Protein AF-A0AAV3ZV52-F1 (afdb_monomer)

pLDDT: mean 74.87, std 10.49, range [45.12, 91.81]

Secondary structure (DSSP, 8-state):
-HHHHHHHHHHHHHHHHHHHHH---HHHHHHHHHHHHHSPPTTSPPHHHHHHHHHHHHHHTT---HHHHHHHHHTT-

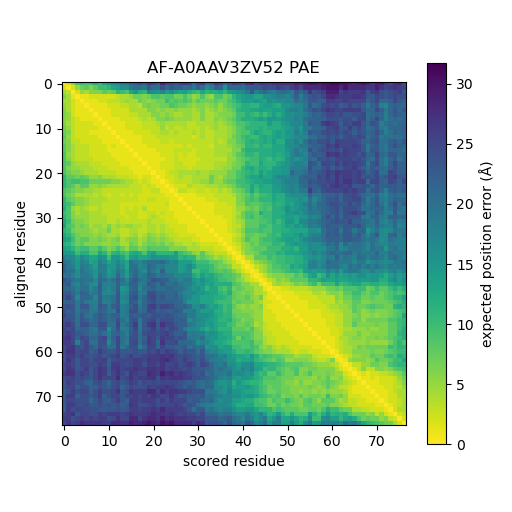Nearest PDB structures (foldseek):
  8xje-assembly1_A  TM=3.041E-01  e=7.512E+00  Campylobacter jejuni

Structure (mmCIF, N/CA/C/O backbone):
data_AF-A0AAV3ZV52-F1
#
_entry.id   AF-A0AAV3ZV52-F1
#
loop_
_atom_site.group_PDB
_atom_site.id
_atom_site.type_symbol
_atom_site.label_atom_id
_atom_site.label_alt_id
_atom_site.label_comp_id
_atom_site.label_asym_id
_atom_site.label_entity_id
_atom_site.label_seq_id
_atom_site.pdbx_PDB_ins_code
_atom_site.Cartn_x
_atom_site.Cartn_y
_atom_site.Cartn_z
_atom_site.occupancy
_atom_site.B_iso_or_equiv
_atom_site.auth_seq_id
_atom_site.auth_comp_id
_atom_site.auth_asym_id
_atom_site.auth_atom_id
_atom_site.pdbx_PDB_model_num
ATOM 1 N N . MET A 1 1 ? -16.663 15.247 -5.500 1.00 46.09 1 MET A N 1
ATOM 2 C CA . MET A 1 1 ? -16.101 15.400 -4.136 1.00 46.09 1 MET A CA 1
ATOM 3 C C . MET A 1 1 ? -16.776 14.510 -3.082 1.00 46.09 1 MET A C 1
ATOM 5 O O . MET A 1 1 ? -16.134 14.238 -2.083 1.00 46.09 1 MET A O 1
ATOM 9 N N . SER A 1 2 ? -17.991 13.976 -3.290 1.00 54.38 2 SER A N 1
ATOM 10 C CA . SER A 1 2 ? -18.701 13.139 -2.294 1.00 54.38 2 SER A CA 1
ATOM 11 C C . SER A 1 2 ? -18.067 11.769 -1.995 1.00 54.38 2 SER A C 1
ATOM 13 O O . SER A 1 2 ? -18.299 11.206 -0.928 1.00 54.38 2 SER A O 1
ATOM 15 N N . THR A 1 3 ? -17.259 11.223 -2.905 1.00 71.31 3 THR A N 1
ATOM 16 C CA . THR A 1 3 ? -16.648 9.891 -2.769 1.00 71.31 3 THR A CA 1
ATOM 17 C C . THR A 1 3 ? -15.537 9.838 -1.722 1.00 71.31 3 THR A C 1
ATOM 19 O O . THR A 1 3 ? -15.414 8.837 -1.021 1.00 71.31 3 THR A O 1
ATOM 22 N N . PHE A 1 4 ? -14.756 10.910 -1.566 1.00 68.00 4 PHE A N 1
ATOM 23 C CA . PHE A 1 4 ? -13.665 10.957 -0.588 1.00 68.00 4 PHE A CA 1
ATOM 24 C C . PHE A 1 4 ? -14.196 10.993 0.853 1.00 68.00 4 PHE A C 1
ATOM 26 O O . PHE A 1 4 ? -13.791 10.182 1.684 1.00 68.00 4 PHE A O 1
ATOM 33 N N . ASP A 1 5 ? -15.190 11.841 1.125 1.00 73.38 5 ASP A N 1
ATOM 34 C CA . ASP A 1 5 ? -15.806 11.942 2.453 1.00 73.38 5 ASP A CA 1
ATOM 35 C C . ASP A 1 5 ? -16.514 10.648 2.867 1.00 73.38 5 ASP A C 1
ATOM 37 O O . ASP A 1 5 ? -16.477 10.248 4.033 1.00 73.38 5 ASP A O 1
ATOM 41 N N . GLN A 1 6 ? -17.134 9.951 1.912 1.00 75.69 6 GLN A N 1
ATOM 42 C CA . GLN A 1 6 ? -17.739 8.642 2.158 1.00 75.69 6 GLN A CA 1
ATOM 43 C C . GLN A 1 6 ? -16.688 7.573 2.493 1.00 75.69 6 GLN A C 1
ATOM 45 O O . GLN A 1 6 ? -16.913 6.752 3.386 1.00 75.69 6 GLN A O 1
ATOM 50 N N . LEU A 1 7 ? -15.526 7.599 1.835 1.00 73.88 7 LEU A N 1
ATOM 51 C CA . LEU A 1 7 ? -14.411 6.695 2.132 1.00 73.88 7 LEU A CA 1
ATOM 52 C C . LEU A 1 7 ? -13.798 6.967 3.512 1.00 73.88 7 LEU A C 1
ATOM 54 O O . LEU A 1 7 ? -13.507 6.017 4.246 1.00 73.88 7 LEU A O 1
ATOM 58 N N . CYS A 1 8 ? -13.661 8.239 3.893 1.00 76.75 8 CYS A N 1
ATOM 59 C CA . CYS A 1 8 ? -13.219 8.642 5.228 1.00 76.75 8 CYS A CA 1
ATOM 60 C C . CYS A 1 8 ? -14.200 8.167 6.308 1.00 76.75 8 CYS A C 1
ATOM 62 O O . CYS A 1 8 ? -13.783 7.561 7.294 1.00 76.75 8 CYS A O 1
ATOM 64 N N . LYS A 1 9 ? -15.512 8.347 6.096 1.00 84.69 9 LYS A N 1
ATOM 65 C CA . LYS A 1 9 ? -16.550 7.867 7.025 1.00 84.69 9 LYS A CA 1
ATOM 66 C C . LYS A 1 9 ? -16.526 6.348 7.201 1.00 84.69 9 LYS A C 1
ATOM 68 O O . LYS A 1 9 ? -16.575 5.877 8.334 1.00 84.69 9 LYS A O 1
ATOM 73 N N . ARG A 1 10 ? -16.410 5.579 6.109 1.00 81.88 10 ARG A N 1
ATOM 74 C CA . ARG A 1 10 ? -16.334 4.106 6.177 1.00 81.88 10 ARG A CA 1
ATOM 75 C C . ARG A 1 10 ? -15.071 3.630 6.882 1.00 81.88 10 ARG A C 1
ATOM 77 O O . ARG A 1 10 ? -15.162 2.743 7.722 1.00 81.88 10 ARG A O 1
ATOM 84 N N . SER A 1 11 ? -13.924 4.236 6.574 1.00 81.50 11 SER A N 1
ATOM 85 C CA . SER A 1 11 ? -12.659 3.872 7.221 1.00 81.50 11 SER A CA 1
ATOM 86 C C . SER A 1 11 ? -12.729 4.151 8.721 1.00 81.50 11 SER A C 1
ATOM 88 O O . SER A 1 11 ? -12.479 3.251 9.506 1.00 81.50 11 SER A O 1
ATOM 90 N N . ASN A 1 12 ? -13.199 5.334 9.130 1.00 85.69 12 ASN A N 1
ATOM 91 C CA . ASN A 1 12 ? -13.324 5.689 10.547 1.00 85.69 12 ASN A CA 1
ATOM 92 C C . ASN A 1 12 ? -14.293 4.784 11.318 1.00 85.69 12 ASN A C 1
ATOM 94 O O . ASN A 1 12 ? -14.008 4.440 12.464 1.00 85.69 12 ASN A O 1
ATOM 98 N N . ALA A 1 13 ? -15.412 4.387 10.705 1.00 87.69 13 ALA A N 1
ATOM 99 C CA . ALA A 1 13 ? -16.354 3.452 11.318 1.00 87.69 13 ALA A CA 1
ATOM 100 C C . ALA A 1 13 ? -15.721 2.069 11.542 1.00 87.69 13 ALA A C 1
ATOM 102 O O . ALA A 1 13 ? -15.887 1.480 12.607 1.00 87.69 13 ALA A O 1
ATOM 103 N N . LEU A 1 14 ? -14.953 1.584 10.563 1.00 85.31 14 LEU A N 1
ATOM 104 C CA . LEU A 1 14 ? -14.292 0.281 10.618 1.00 85.31 14 LEU A CA 1
ATOM 105 C C . LEU A 1 14 ? -13.157 0.270 11.651 1.00 85.31 14 LEU A C 1
ATOM 107 O O . LEU A 1 14 ? -13.070 -0.636 12.473 1.00 85.31 14 LEU A O 1
ATOM 111 N N . THR A 1 15 ? -12.347 1.329 11.681 1.00 87.12 15 THR A N 1
ATOM 112 C CA . THR A 1 15 ? -11.296 1.514 12.687 1.00 87.12 15 THR A CA 1
ATOM 113 C C . THR A 1 15 ? -11.866 1.605 14.102 1.00 87.12 15 THR A C 1
ATOM 115 O O . THR A 1 15 ? -11.288 1.050 15.033 1.00 87.12 15 THR A O 1
ATOM 118 N N . LYS A 1 16 ? -13.000 2.299 14.274 1.00 89.81 16 LYS A N 1
ATOM 119 C CA . LYS A 1 16 ? -13.682 2.415 15.568 1.00 89.81 16 LYS A CA 1
ATOM 120 C C . LYS A 1 16 ? -14.185 1.055 16.057 1.00 89.81 16 LYS A C 1
ATOM 122 O O . LYS A 1 16 ? -13.910 0.705 17.196 1.00 89.81 16 LYS A O 1
ATOM 127 N N . ALA A 1 17 ? -14.827 0.275 15.186 1.00 89.56 17 ALA A N 1
ATOM 128 C CA . ALA A 1 17 ? -15.301 -1.066 15.528 1.00 89.56 17 ALA A CA 1
ATOM 129 C C . ALA A 1 17 ? -14.153 -1.994 15.964 1.00 89.56 17 ALA A C 1
ATOM 131 O O . ALA A 1 17 ? -14.252 -2.655 16.989 1.00 89.56 17 ALA A O 1
ATOM 132 N N . ILE A 1 18 ? -13.030 -1.991 15.237 1.00 86.81 18 ILE A N 1
ATOM 133 C CA . ILE A 1 18 ? -11.852 -2.804 15.588 1.00 86.81 18 ILE A CA 1
ATOM 134 C C . ILE A 1 18 ? -11.224 -2.331 16.908 1.00 86.81 18 ILE A C 1
ATOM 136 O O . ILE A 1 18 ? -10.781 -3.148 17.710 1.00 86.81 18 ILE A O 1
ATOM 140 N N . SER A 1 19 ? -11.179 -1.018 17.145 1.00 91.25 19 SER A N 1
ATOM 141 C CA . SER A 1 19 ? -10.664 -0.438 18.391 1.00 91.25 19 SER A CA 1
ATOM 142 C C . SER A 1 19 ? -11.498 -0.855 19.605 1.00 91.25 19 SER A C 1
ATOM 144 O O . SER A 1 19 ? -10.929 -1.236 20.625 1.00 91.25 19 SER A O 1
ATOM 146 N N . GLU A 1 20 ? -12.826 -0.833 19.478 1.00 91.81 20 GLU A N 1
ATOM 147 C CA . GLU A 1 20 ? -13.755 -1.261 20.530 1.00 91.81 20 GLU A CA 1
ATOM 148 C C . GLU A 1 20 ? -13.632 -2.766 20.821 1.00 91.81 20 GLU A C 1
ATOM 150 O O . GLU A 1 20 ? -13.646 -3.159 21.984 1.00 91.81 20 GLU A O 1
ATOM 155 N N . ASP A 1 21 ? -13.439 -3.589 19.788 1.00 91.12 21 ASP A N 1
ATOM 156 C CA . ASP A 1 21 ? -13.365 -5.052 19.909 1.00 91.12 21 ASP A CA 1
ATOM 157 C C . ASP A 1 21 ? -12.014 -5.545 20.468 1.00 91.12 21 ASP A C 1
ATOM 159 O O . ASP A 1 21 ? -11.940 -6.518 21.214 1.00 91.12 21 ASP A O 1
ATOM 163 N N . THR A 1 22 ? -10.920 -4.846 20.145 1.00 86.81 22 THR A N 1
ATOM 164 C CA . THR A 1 22 ? -9.555 -5.237 20.552 1.00 86.81 22 THR A CA 1
ATOM 165 C C . THR A 1 22 ? -9.022 -4.473 21.766 1.00 86.81 22 THR A C 1
ATOM 167 O O . THR A 1 22 ? -7.971 -4.826 22.300 1.00 86.81 22 THR A O 1
ATOM 170 N N . GLY A 1 23 ? -9.695 -3.397 22.190 1.00 89.12 23 GLY A N 1
ATOM 171 C CA . GLY A 1 23 ? -9.209 -2.481 23.230 1.00 89.12 23 GLY A CA 1
ATOM 172 C C . GLY A 1 23 ? -7.974 -1.666 22.819 1.00 89.12 23 GLY A C 1
ATOM 173 O O . GLY A 1 23 ? -7.387 -0.956 23.638 1.00 89.12 23 GLY A O 1
ATOM 174 N N . VAL A 1 24 ? -7.552 -1.761 21.556 1.00 88.12 24 VAL A N 1
ATOM 175 C CA . VAL A 1 24 ? -6.394 -1.048 21.015 1.00 88.12 24 VAL A CA 1
ATOM 176 C C . VAL A 1 24 ? -6.797 0.380 20.660 1.00 88.12 24 VAL A C 1
ATOM 178 O O . VAL A 1 24 ? -7.877 0.619 20.123 1.00 88.12 24 VAL A O 1
ATOM 181 N N . ASN A 1 25 ? -5.915 1.347 20.920 1.00 91.12 25 ASN A N 1
ATOM 182 C CA . ASN A 1 25 ? -6.145 2.756 20.600 1.00 91.12 25 ASN A CA 1
ATOM 183 C C . ASN A 1 25 ? -6.535 2.945 19.119 1.00 91.12 25 ASN A C 1
ATOM 185 O O . ASN A 1 25 ? -5.802 2.529 18.219 1.00 91.12 25 ASN A O 1
ATOM 189 N N . GLN A 1 26 ? -7.653 3.632 18.874 1.00 84.94 26 GLN A N 1
ATOM 190 C CA . GLN A 1 26 ? -8.201 3.875 17.538 1.00 8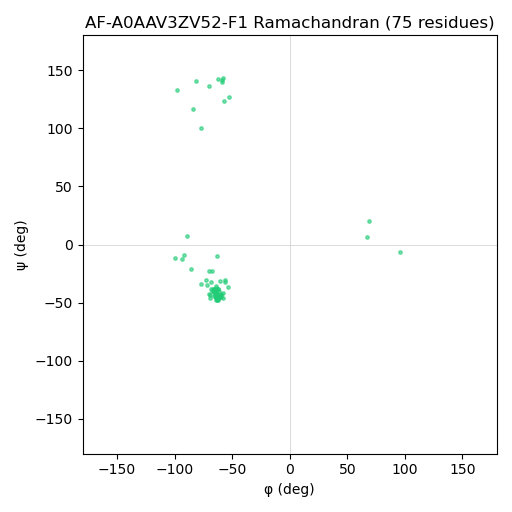4.94 26 GLN A CA 1
ATOM 191 C C . GLN A 1 26 ? -7.188 4.502 16.566 1.00 84.94 26 GLN A C 1
ATOM 193 O O . GLN A 1 26 ? -7.171 4.149 15.389 1.00 84.94 26 GLN A O 1
ATOM 198 N N . THR A 1 27 ? -6.312 5.391 17.039 1.00 84.44 27 THR A N 1
ATOM 199 C CA . THR A 1 27 ? -5.258 6.010 16.220 1.00 84.44 27 THR A CA 1
ATOM 200 C C . THR A 1 27 ? -4.240 4.977 15.743 1.00 84.44 27 THR A C 1
ATOM 202 O O . THR A 1 27 ? -3.812 5.012 14.591 1.00 84.44 27 THR A O 1
ATOM 205 N N . LEU A 1 28 ? -3.882 4.018 16.602 1.00 82.75 28 LEU A N 1
ATOM 206 C CA . LEU A 1 28 ? -2.975 2.930 16.240 1.00 82.75 28 LEU A CA 1
ATOM 207 C C . LEU A 1 28 ? -3.618 2.021 15.185 1.00 82.75 28 LEU A C 1
ATOM 209 O O . LEU A 1 28 ? -2.985 1.690 14.185 1.00 82.75 28 LEU A O 1
ATOM 213 N N . VAL A 1 29 ? -4.895 1.677 15.376 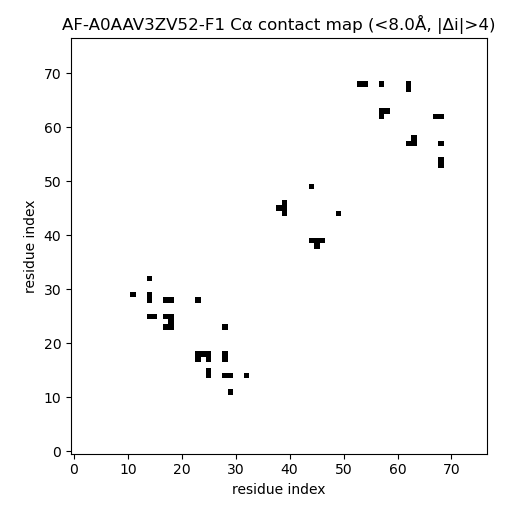1.00 83.12 29 VAL A N 1
ATOM 214 C CA . VAL A 1 29 ? -5.667 0.877 14.415 1.00 83.12 29 VAL A CA 1
ATOM 215 C C . VAL A 1 29 ? -5.792 1.610 13.075 1.00 83.12 29 VAL A C 1
ATOM 217 O O . VAL A 1 29 ? -5.667 0.985 12.024 1.00 83.12 29 VAL A O 1
ATOM 220 N N . LEU A 1 30 ? -5.975 2.937 13.081 1.00 82.44 30 LEU A N 1
ATOM 221 C CA . LEU A 1 30 ? -6.052 3.736 11.855 1.00 82.44 30 LEU A CA 1
ATOM 222 C C . LEU A 1 30 ? -4.731 3.701 11.086 1.00 82.44 30 LEU A C 1
ATOM 224 O O . LEU A 1 30 ? -4.737 3.496 9.874 1.00 82.44 30 LEU A O 1
ATOM 228 N N . ASN A 1 31 ? -3.612 3.874 11.791 1.00 78.50 31 ASN A N 1
ATOM 229 C CA . ASN A 1 31 ? -2.279 3.839 11.197 1.00 78.50 31 ASN A CA 1
ATOM 230 C C . ASN A 1 31 ? -1.971 2.459 10.607 1.00 78.50 31 ASN A C 1
ATOM 232 O O . ASN A 1 31 ? -1.499 2.371 9.476 1.00 78.50 31 ASN A O 1
ATOM 236 N N . LEU A 1 32 ? -2.308 1.386 11.329 1.00 78.81 32 LEU A N 1
ATOM 237 C CA . LEU A 1 32 ? -2.172 0.013 10.839 1.00 78.81 32 LEU A CA 1
ATOM 238 C C . LEU A 1 32 ? -3.049 -0.246 9.613 1.00 78.81 32 LEU A C 1
ATOM 240 O O . LEU A 1 32 ? -2.576 -0.825 8.643 1.00 78.81 32 LEU A O 1
ATOM 244 N N . TYR A 1 33 ? -4.298 0.219 9.615 1.00 79.56 33 TYR A N 1
ATOM 245 C CA . TYR A 1 33 ? -5.200 0.093 8.471 1.00 79.56 33 TYR A CA 1
ATOM 246 C C . TYR A 1 33 ? -4.687 0.854 7.240 1.00 79.56 33 TYR A C 1
ATOM 248 O O . TYR A 1 33 ? -4.721 0.331 6.127 1.00 79.56 33 TYR A O 1
ATOM 256 N N . GLN A 1 34 ? -4.181 2.078 7.417 1.00 76.00 34 GLN A N 1
ATOM 257 C CA . GLN A 1 34 ? -3.593 2.846 6.318 1.00 76.00 34 GLN A CA 1
ATOM 258 C C . GLN A 1 34 ? -2.318 2.196 5.782 1.00 76.00 34 GLN A C 1
ATOM 260 O O . GLN A 1 34 ? -2.152 2.119 4.567 1.00 76.00 34 GLN A O 1
ATOM 265 N N . TYR A 1 35 ? -1.464 1.683 6.667 1.00 74.81 35 TYR A N 1
ATOM 266 C CA . TYR A 1 35 ? -0.268 0.945 6.280 1.00 74.81 35 TYR A CA 1
ATOM 267 C C . TYR A 1 35 ? -0.627 -0.342 5.526 1.00 74.81 35 TYR A C 1
ATOM 269 O O . TYR A 1 35 ? -0.137 -0.572 4.428 1.00 74.81 35 TYR A O 1
ATOM 277 N N . ALA A 1 36 ? -1.572 -1.130 6.040 1.00 72.25 36 ALA A N 1
ATOM 278 C CA . ALA A 1 36 ? -2.051 -2.347 5.389 1.00 72.25 36 ALA A CA 1
ATOM 279 C C . ALA A 1 36 ? -2.682 -2.085 4.013 1.00 72.25 36 ALA A C 1
ATOM 281 O O . ALA A 1 36 ? -2.555 -2.909 3.118 1.00 72.25 36 ALA A O 1
ATOM 282 N N . ARG A 1 37 ? -3.319 -0.925 3.805 1.00 71.00 37 ARG A N 1
ATOM 283 C CA . ARG A 1 37 ? -3.806 -0.509 2.478 1.00 71.00 37 ARG A CA 1
ATOM 284 C C . ARG A 1 37 ? -2.696 -0.154 1.491 1.00 71.00 37 ARG A C 1
ATOM 286 O O . ARG A 1 37 ? -2.962 -0.134 0.291 1.00 71.00 37 ARG A O 1
ATOM 293 N N . GLN A 1 38 ? -1.512 0.200 1.981 1.00 70.31 38 GLN A N 1
ATOM 294 C CA . GLN A 1 38 ? -0.329 0.434 1.153 1.00 70.31 38 GLN A CA 1
ATOM 295 C C . GLN A 1 38 ? 0.426 -0.864 0.864 1.00 70.31 38 GLN A C 1
ATOM 297 O O . GLN A 1 38 ? 1.166 -0.915 -0.114 1.00 70.31 38 GLN A O 1
ATOM 302 N N . LEU A 1 39 ? 0.225 -1.903 1.681 1.00 64.00 39 LEU A N 1
ATOM 303 C CA . LEU A 1 39 ? 0.773 -3.224 1.421 1.00 64.00 39 LEU A CA 1
ATOM 304 C C . LEU A 1 39 ? 0.0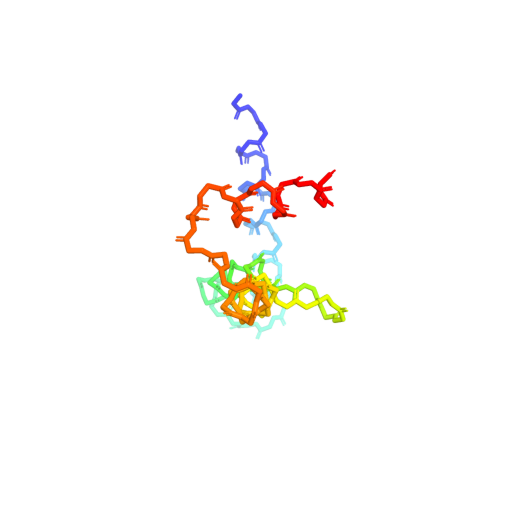63 -3.868 0.230 1.00 64.00 39 LEU A C 1
ATOM 306 O O . LEU A 1 39 ? -1.163 -3.841 0.100 1.00 64.00 39 LEU A O 1
ATOM 310 N N . SER A 1 40 ? 0.866 -4.474 -0.634 1.00 61.03 40 SER A N 1
ATOM 311 C CA . SER A 1 40 ? 0.383 -5.299 -1.733 1.00 61.03 40 SER A CA 1
ATOM 312 C C . SER A 1 40 ? -0.380 -6.503 -1.170 1.00 61.03 40 SER A C 1
ATOM 314 O O . SER A 1 40 ? -0.022 -7.045 -0.120 1.00 61.03 40 SER A O 1
ATOM 316 N N . ALA A 1 41 ? -1.469 -6.903 -1.832 1.00 63.59 41 ALA A N 1
ATOM 317 C CA . ALA A 1 41 ? -2.284 -8.019 -1.367 1.00 63.59 41 ALA A CA 1
ATOM 318 C C . ALA A 1 41 ? -1.421 -9.292 -1.256 1.00 63.59 41 ALA A C 1
ATOM 320 O O . ALA A 1 41 ? -0.538 -9.507 -2.095 1.00 63.59 41 ALA A O 1
ATOM 321 N N . PRO A 1 42 ? -1.653 -10.154 -0.252 1.00 58.88 42 PRO A N 1
ATOM 322 C CA . PRO A 1 42 ? -0.893 -11.390 -0.119 1.00 58.88 42 PRO A CA 1
ATOM 323 C C . PRO A 1 42 ? -1.040 -12.229 -1.398 1.00 58.88 42 PRO A C 1
ATOM 325 O O . PRO A 1 42 ? -2.152 -12.528 -1.827 1.00 58.88 42 PRO A O 1
ATOM 328 N N . GLY A 1 43 ? 0.090 -12.568 -2.024 1.00 61.81 43 GLY A N 1
ATOM 329 C CA . GLY A 1 43 ? 0.141 -13.290 -3.303 1.00 61.81 43 GLY A CA 1
ATOM 330 C C . GLY A 1 43 ? 0.288 -12.412 -4.551 1.00 61.81 43 GLY A C 1
ATOM 331 O O . GLY A 1 43 ? 0.499 -12.952 -5.634 1.00 61.81 43 GLY A O 1
ATOM 332 N N . THR A 1 44 ? 0.235 -11.083 -4.422 1.00 62.19 44 THR A N 1
ATOM 333 C CA . THR A 1 44 ? 0.658 -10.161 -5.490 1.00 62.19 44 THR A CA 1
ATOM 334 C C . THR A 1 44 ? 2.088 -9.684 -5.235 1.00 62.19 44 THR A C 1
ATOM 336 O O . THR A 1 44 ? 2.390 -9.333 -4.091 1.00 62.19 44 THR A O 1
ATOM 339 N N . PRO A 1 45 ? 2.978 -9.696 -6.247 1.00 60.22 45 PRO A N 1
ATOM 340 C CA . PRO A 1 45 ? 4.319 -9.146 -6.093 1.00 60.22 45 PRO A CA 1
ATOM 341 C C . PRO A 1 45 ? 4.212 -7.674 -5.703 1.00 60.22 45 PRO A C 1
ATOM 343 O O . PRO A 1 45 ? 3.347 -6.955 -6.212 1.00 60.22 45 PRO A O 1
ATOM 346 N N . ASP A 1 46 ? 5.071 -7.240 -4.782 1.00 66.75 46 ASP A N 1
ATOM 347 C CA . ASP A 1 46 ? 5.097 -5.840 -4.395 1.00 66.75 46 ASP A CA 1
ATOM 348 C C . ASP A 1 46 ? 5.381 -4.982 -5.636 1.00 66.75 46 ASP A C 1
ATOM 350 O O . ASP A 1 46 ? 6.189 -5.354 -6.490 1.00 66.75 46 ASP A O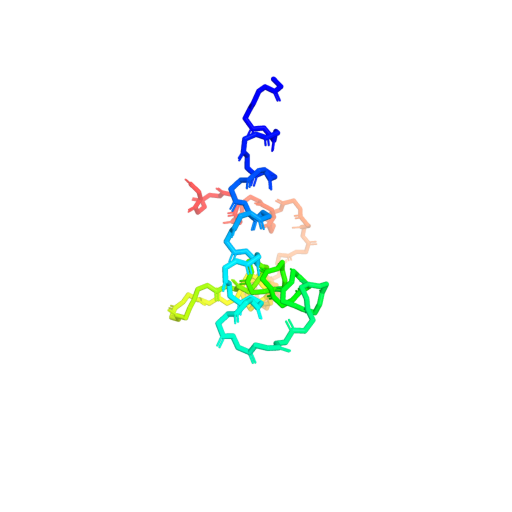 1
ATOM 354 N N . LYS A 1 47 ? 4.741 -3.815 -5.754 1.00 67.88 47 LYS A N 1
ATOM 355 C CA . LYS A 1 47 ? 5.046 -2.874 -6.843 1.00 67.88 47 LYS A CA 1
ATOM 356 C C . LYS A 1 47 ? 6.527 -2.512 -6.847 1.00 67.88 47 LYS A C 1
ATOM 358 O O . LYS A 1 47 ? 7.103 -2.287 -7.908 1.00 67.88 47 LYS A O 1
ATOM 363 N N . VAL A 1 48 ? 7.134 -2.478 -5.662 1.00 67.38 48 VAL A N 1
ATOM 364 C CA . VAL A 1 48 ? 8.573 -2.279 -5.494 1.00 67.38 48 VAL A CA 1
ATOM 365 C C . VAL A 1 48 ? 9.359 -3.427 -6.132 1.00 67.38 48 VAL A C 1
ATOM 367 O O . VAL A 1 48 ? 10.276 -3.165 -6.908 1.00 67.38 48 VAL A O 1
ATOM 370 N N . ASP A 1 49 ? 8.967 -4.678 -5.888 1.00 67.38 49 ASP A N 1
ATOM 371 C CA . ASP A 1 49 ? 9.618 -5.858 -6.467 1.00 67.38 49 ASP A CA 1
ATOM 372 C C . ASP A 1 49 ? 9.450 -5.918 -7.989 1.00 67.38 49 ASP A C 1
ATOM 374 O O . ASP A 1 49 ? 10.416 -6.186 -8.705 1.00 67.38 49 ASP A O 1
ATOM 378 N N . GLU A 1 50 ? 8.261 -5.594 -8.512 1.00 71.69 50 GLU A N 1
ATOM 379 C CA . GLU A 1 50 ? 8.051 -5.467 -9.959 1.00 71.69 50 GLU A CA 1
ATOM 380 C C . GLU A 1 50 ? 8.943 -4.376 -10.564 1.00 71.69 50 GLU A C 1
ATOM 382 O O . GLU A 1 50 ? 9.566 -4.598 -11.603 1.00 71.69 50 GLU A O 1
ATOM 387 N N . MET A 1 51 ? 9.061 -3.210 -9.921 1.00 71.31 51 MET A N 1
ATOM 388 C CA . MET A 1 51 ? 9.945 -2.139 -10.394 1.00 71.31 51 MET A CA 1
ATOM 389 C C . MET A 1 51 ? 11.420 -2.552 -10.363 1.00 71.31 51 MET A C 1
ATOM 391 O O . MET A 1 51 ? 12.155 -2.243 -11.303 1.00 71.31 51 MET A O 1
ATOM 395 N N . ILE A 1 52 ? 11.860 -3.266 -9.323 1.00 76.94 52 ILE A N 1
ATOM 396 C CA . ILE A 1 52 ? 13.229 -3.788 -9.220 1.00 76.94 52 ILE A CA 1
ATOM 397 C C . ILE A 1 52 ? 13.493 -4.800 -10.334 1.00 76.94 52 ILE A C 1
ATOM 399 O O . ILE A 1 52 ? 14.509 -4.693 -11.025 1.00 76.94 52 ILE A O 1
ATOM 403 N N . PHE A 1 53 ? 12.577 -5.744 -10.551 1.00 78.69 53 PHE A N 1
ATOM 404 C CA . PHE A 1 53 ? 12.685 -6.735 -11.618 1.00 78.69 53 PHE A CA 1
ATOM 405 C C . PHE A 1 53 ? 12.788 -6.066 -12.993 1.00 78.69 53 PHE A C 1
ATOM 407 O O . PHE A 1 53 ? 13.681 -6.373 -13.782 1.00 78.69 53 PHE A O 1
ATOM 414 N N . MET A 1 54 ? 11.932 -5.081 -13.257 1.00 76.56 54 MET A N 1
ATOM 415 C CA . MET A 1 54 ? 11.930 -4.322 -14.505 1.00 76.56 54 MET A CA 1
ATOM 416 C C . MET A 1 54 ? 13.212 -3.510 -14.704 1.00 76.56 54 MET A C 1
ATOM 418 O O . MET A 1 54 ? 13.757 -3.476 -15.807 1.00 76.56 54 MET A O 1
ATOM 422 N N . ALA A 1 55 ? 13.738 -2.897 -13.642 1.00 75.88 55 ALA A N 1
ATOM 423 C CA . ALA A 1 55 ? 15.008 -2.180 -13.684 1.00 75.88 55 ALA A CA 1
ATOM 424 C C . ALA A 1 55 ? 16.194 -3.122 -13.955 1.00 75.88 55 ALA A C 1
ATOM 426 O O . ALA A 1 55 ? 17.093 -2.780 -14.727 1.00 75.88 55 ALA A O 1
ATOM 427 N N . GLN A 1 56 ? 16.193 -4.321 -13.364 1.00 80.00 56 GLN A N 1
ATOM 428 C CA . GLN A 1 56 ? 17.196 -5.350 -13.643 1.00 80.00 56 GLN A CA 1
ATOM 429 C C . GLN A 1 56 ? 17.113 -5.825 -15.096 1.00 80.00 56 GLN A C 1
ATOM 431 O O . GLN A 1 56 ? 18.136 -5.893 -15.773 1.00 80.00 56 GLN A O 1
ATOM 436 N N . LEU A 1 57 ? 15.906 -6.0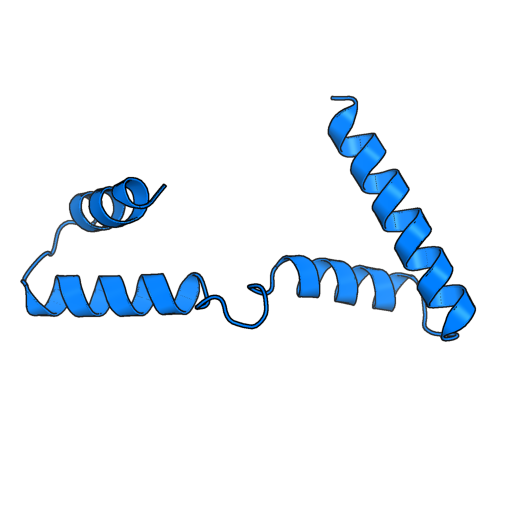90 -15.596 1.00 78.56 57 LEU A N 1
ATOM 437 C CA . LEU A 1 57 ? 15.671 -6.521 -16.970 1.00 78.56 57 LEU A CA 1
ATOM 438 C C . LEU A 1 57 ? 16.123 -5.444 -17.968 1.00 78.56 57 LEU A C 1
ATOM 440 O O . LEU A 1 57 ? 16.900 -5.728 -18.876 1.00 78.56 57 LEU A O 1
ATOM 444 N N . ALA A 1 58 ? 15.756 -4.183 -17.738 1.00 79.44 58 ALA A N 1
ATOM 445 C CA . ALA A 1 58 ? 16.234 -3.058 -18.537 1.00 79.44 58 ALA A CA 1
ATOM 446 C C . ALA A 1 58 ? 17.762 -2.935 -18.531 1.00 79.44 58 ALA A C 1
ATOM 448 O O . ALA A 1 58 ? 18.358 -2.740 -19.588 1.00 79.44 58 ALA A O 1
ATOM 449 N N . LYS A 1 59 ? 18.410 -3.123 -17.375 1.00 79.25 59 LYS A N 1
ATOM 450 C CA . LYS A 1 59 ? 19.874 -3.146 -17.284 1.00 79.25 59 LYS A CA 1
ATOM 451 C C . LYS A 1 59 ? 20.482 -4.266 -18.138 1.00 79.25 59 LYS A C 1
ATOM 453 O O . LYS A 1 59 ? 21.451 -4.007 -18.844 1.00 79.25 59 LYS A O 1
ATOM 458 N N . TYR A 1 60 ? 19.922 -5.477 -18.100 1.00 82.31 60 TYR A N 1
ATOM 459 C CA . TYR A 1 60 ? 20.412 -6.614 -18.893 1.00 82.31 60 TYR A CA 1
ATOM 460 C C . TYR A 1 60 ? 20.274 -6.393 -20.403 1.00 82.31 60 TYR A C 1
ATOM 462 O O . TYR A 1 60 ? 21.176 -6.756 -21.152 1.00 82.31 60 TYR A O 1
ATOM 470 N N . PHE A 1 61 ? 19.187 -5.760 -20.847 1.00 80.12 61 PHE A N 1
ATOM 471 C CA . PHE A 1 61 ? 18.950 -5.460 -22.263 1.00 80.12 61 PHE A CA 1
ATOM 472 C C . PHE A 1 61 ? 19.527 -4.108 -22.719 1.00 80.12 61 PHE A C 1
ATOM 474 O O . PHE A 1 61 ? 19.285 -3.686 -23.847 1.00 80.12 61 PHE A O 1
ATOM 481 N N . GLY A 1 62 ? 20.291 -3.415 -21.866 1.00 80.81 62 GLY A N 1
ATOM 482 C CA . GLY A 1 62 ? 20.909 -2.129 -22.205 1.00 80.81 62 GLY A CA 1
ATOM 483 C C . GLY A 1 62 ? 19.914 -0.974 -22.377 1.00 80.81 62 GLY A C 1
ATOM 484 O O . GLY A 1 62 ? 20.242 0.040 -22.991 1.00 80.81 62 GLY A O 1
ATOM 485 N N . ILE A 1 63 ? 18.702 -1.098 -21.834 1.00 79.56 63 ILE A N 1
ATOM 486 C CA . ILE A 1 63 ? 17.685 -0.046 -21.854 1.00 79.56 63 ILE A CA 1
ATOM 487 C C . ILE A 1 63 ? 18.059 1.001 -20.800 1.00 79.56 63 ILE A C 1
ATOM 489 O O . ILE A 1 63 ? 17.817 0.842 -19.606 1.00 79.56 63 ILE A O 1
ATOM 493 N N . THR A 1 64 ? 18.659 2.097 -21.253 1.00 71.44 64 THR A N 1
ATOM 494 C CA . THR A 1 64 ? 19.094 3.223 -20.404 1.00 71.44 64 THR A CA 1
ATOM 495 C C . THR A 1 64 ? 18.050 4.333 -20.299 1.00 71.44 6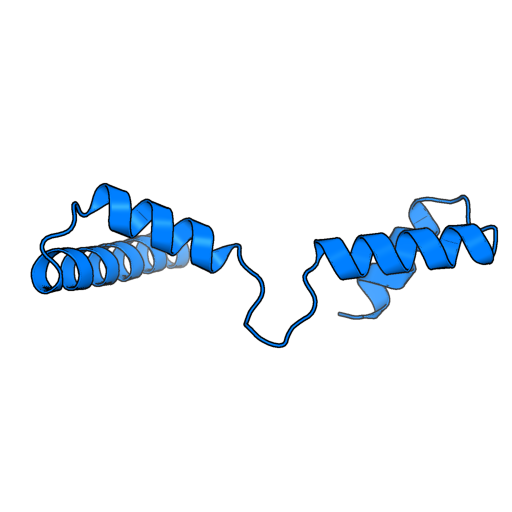4 THR A C 1
ATOM 497 O O . THR A 1 64 ? 18.148 5.225 -19.456 1.00 71.44 64 THR A O 1
ATOM 500 N N . SER A 1 65 ? 17.029 4.293 -21.154 1.00 75.88 65 SER A N 1
ATOM 501 C CA . SER A 1 65 ? 16.000 5.322 -21.224 1.00 75.88 65 SER A CA 1
ATOM 502 C C . SER A 1 65 ? 14.902 5.081 -20.189 1.00 75.88 65 SER A C 1
ATOM 504 O O . SER A 1 65 ? 14.131 4.124 -20.279 1.00 75.88 65 SER A O 1
ATOM 506 N N . LYS A 1 66 ? 14.767 6.019 -19.245 1.00 68.75 66 LYS A N 1
ATOM 507 C CA . LYS A 1 66 ? 13.687 6.044 -18.244 1.00 68.75 66 LYS A CA 1
ATOM 508 C C . LYS A 1 66 ? 12.287 6.033 -18.878 1.00 68.75 66 LYS A C 1
ATOM 510 O O . LYS A 1 66 ? 11.357 5.479 -18.302 1.00 68.75 66 LYS A O 1
ATOM 515 N N . PHE A 1 67 ? 12.148 6.607 -20.073 1.00 71.75 67 PHE A N 1
ATOM 516 C CA . PHE A 1 67 ? 10.892 6.619 -20.825 1.00 71.75 67 PHE A CA 1
ATOM 517 C C . PHE A 1 67 ? 10.466 5.212 -21.271 1.00 71.75 67 PHE A C 1
ATOM 519 O O . PHE A 1 67 ? 9.298 4.859 -21.161 1.00 71.75 67 PHE A O 1
ATOM 526 N N . HIS A 1 68 ? 11.418 4.373 -21.689 1.00 70.69 68 HIS A N 1
ATOM 527 C CA . HIS A 1 68 ? 11.128 2.995 -22.093 1.00 70.69 68 HIS A CA 1
ATOM 528 C C . HIS A 1 68 ? 10.703 2.134 -20.901 1.00 70.69 68 HIS A C 1
ATOM 530 O O . HIS A 1 68 ? 9.775 1.345 -21.017 1.00 70.69 68 HIS A O 1
ATOM 536 N N . LEU A 1 69 ? 11.323 2.333 -19.736 1.00 68.25 69 LEU A N 1
ATOM 537 C CA . LEU A 1 69 ? 10.899 1.681 -18.495 1.00 68.25 69 LEU A CA 1
ATOM 538 C C . LEU A 1 69 ? 9.453 2.031 -18.114 1.00 68.25 69 LEU A C 1
ATOM 540 O O . LEU A 1 69 ? 8.695 1.141 -17.737 1.00 68.25 69 LEU A O 1
ATOM 544 N N . HIS A 1 70 ? 9.065 3.303 -18.256 1.00 67.69 70 HIS A N 1
ATOM 545 C CA . HIS A 1 70 ? 7.688 3.746 -18.026 1.00 67.69 70 HIS A CA 1
ATOM 546 C C . HIS A 1 70 ? 6.698 3.117 -19.011 1.00 67.69 70 HIS A C 1
ATOM 548 O O . HIS A 1 70 ? 5.669 2.612 -18.578 1.00 67.69 70 HIS A O 1
ATOM 554 N N . LEU A 1 71 ? 7.032 3.065 -20.305 1.00 71.38 71 LEU A N 1
ATOM 555 C CA . LEU A 1 71 ? 6.182 2.427 -21.316 1.00 71.38 71 LEU A CA 1
ATOM 556 C C . LEU A 1 71 ? 5.940 0.939 -21.036 1.00 71.38 71 LEU A C 1
ATOM 558 O O . LEU A 1 71 ? 4.812 0.471 -21.157 1.00 71.38 71 LEU A O 1
ATOM 562 N N . ILE A 1 72 ? 6.973 0.184 -20.643 1.00 70.00 72 ILE A N 1
ATOM 563 C CA . ILE A 1 72 ? 6.794 -1.247 -20.352 1.00 70.00 72 ILE A CA 1
ATOM 564 C C . ILE A 1 72 ? 5.948 -1.438 -19.082 1.00 70.00 72 ILE A C 1
ATOM 566 O O . ILE A 1 72 ? 5.176 -2.390 -18.996 1.00 70.00 72 ILE A O 1
ATOM 570 N N . TYR A 1 73 ? 6.056 -0.524 -18.114 1.00 67.12 73 TYR A N 1
ATOM 571 C CA . TYR A 1 73 ? 5.231 -0.552 -16.908 1.00 67.12 73 TYR A CA 1
ATOM 572 C C . TYR A 1 73 ? 3.758 -0.214 -17.201 1.00 67.12 73 TYR A C 1
ATOM 574 O O . TYR A 1 73 ? 2.861 -0.893 -16.708 1.00 67.12 73 TYR A O 1
ATOM 582 N N . GLU A 1 74 ? 3.497 0.792 -18.039 1.00 67.00 74 GLU A N 1
ATOM 583 C CA . GLU A 1 74 ? 2.140 1.229 -18.401 1.00 67.00 74 GLU A CA 1
ATOM 584 C C . GLU A 1 74 ? 1.416 0.249 -19.335 1.00 67.00 74 GLU A C 1
ATOM 586 O O . GLU A 1 74 ? 0.206 0.088 -19.210 1.00 67.00 74 GLU A O 1
ATOM 591 N N . CYS A 1 75 ? 2.134 -0.483 -20.197 1.00 59.66 75 CYS A N 1
ATOM 592 C CA . CYS A 1 75 ? 1.554 -1.517 -21.072 1.00 59.66 75 CYS A CA 1
ATOM 593 C C . CYS A 1 75 ? 0.915 -2.706 -20.331 1.00 59.66 75 CYS A C 1
ATOM 595 O O . CYS A 1 75 ? 0.291 -3.552 -20.969 1.00 59.66 75 CYS A O 1
ATOM 597 N N . LYS A 1 76 ? 1.111 -2.823 -19.013 1.00 50.47 76 LYS A N 1
ATOM 598 C CA . LYS A 1 76 ? 0.560 -3.912 -18.194 1.00 50.47 76 LYS A CA 1
ATO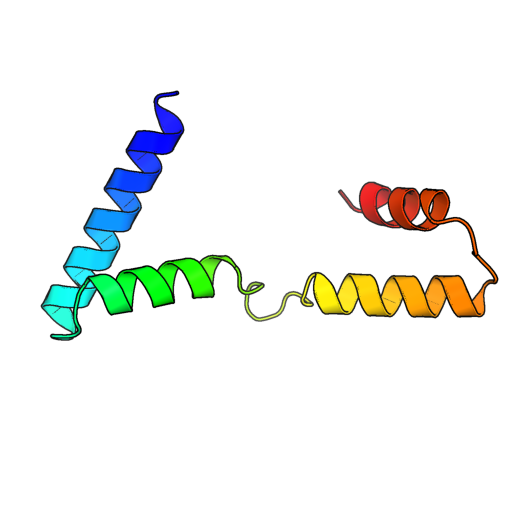M 599 C C . LYS A 1 76 ? -0.809 -3.570 -17.573 1.00 50.47 76 LYS A C 1
ATOM 601 O O . LYS A 1 76 ? -1.418 -4.460 -16.981 1.00 50.47 76 LYS A O 1
ATOM 606 N N . SER A 1 77 ? -1.254 -2.309 -17.671 1.00 45.12 77 SER A N 1
ATOM 607 C CA . SER A 1 77 ? -2.574 -1.822 -17.225 1.00 45.12 77 SER A CA 1
ATOM 608 C C . SER A 1 77 ? -3.651 -2.029 -18.283 1.00 45.12 77 SER A C 1
ATOM 610 O O . SER A 1 77 ? -4.826 -2.062 -17.852 1.00 45.12 77 SER A O 1
#

Radius of gyration: 18.99 Å; Cα contacts (8 Å, |Δi|>4): 27; chains: 1; bounding box: 40×29×46 Å

Organism: NCBI:txid259542

Mean predicted aligned error: 12.81 Å

Foldseek 3Di:
DVVVVVVVVVLLVVLVVVCVVVVNDSVVSSVVVVVVVQDDDVPDPRPVRVLVVLVVVCVVVVNPDPVVSVVVVVVVD

Sequence (77 aa):
MSTFDQLCKRSNALTKAISEDTGVNQTLVLNLYQYARQLSAPGTPDKVDEMIFMAQLAKYFGITSKFHLHLIYECKS

Solvent-accessible surface area (backbone atoms only — not comparable to full-atom values): 4546 Å² total; per-residue (Å²): 121,70,67,59,58,51,52,52,52,53,50,53,54,51,27,46,54,52,18,71,76,68,72,45,60,44,69,60,46,43,53,51,51,56,50,55,70,69,48,60,56,92,91,50,78,40,71,65,56,52,50,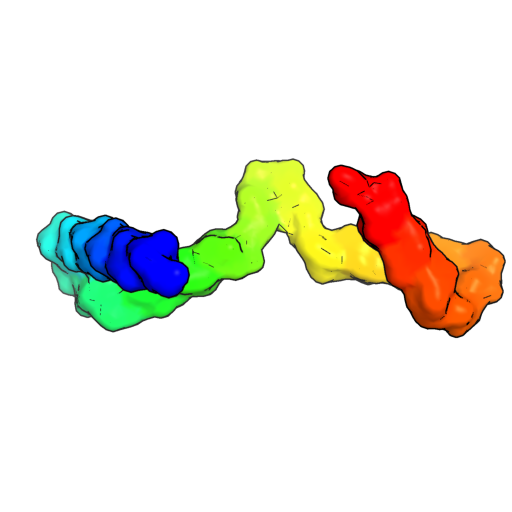51,52,51,52,51,52,28,57,74,73,67,55,81,53,68,66,58,57,49,53,64,59,58,74,76,114